Protein 8F8N (pdb70)

Sequence (143 aa):
QERDPIWVSWSNAHSLRVGDIDAAYAEVLCAGDQHLVIKLDKTGPSLDQSNEIANEALNFISQFLLDHSLYDICLSWSQQLLELVLQDGADTFGVPELKTEILYNLQDACSTDPPEDWEGPAPEQLVVQLASVWEIDLQQFDK

Foldseek 3Di:
DDPDVLVVLCVVLVCVVVPQPLVVLVSNLVVVDPVVLVVNCVPFQDCVRALVSNLSNLVSLLVCLQPVVCVLRSVRNLVVVLVCCVVPHLCNSVHDVSLVSSLVSLVVSLVVAPDPPDDDDRSVVSSVSNCVRNVHDPVPDDD

InterPro domains:
  IPR011989 Armadillo-like helical [G3DSA:1.25.10.10] (28-156)
  IPR011989 Armadillo-like helical [G3DSA:1.25.10.10] (163-307)
  IPR016024 Armadillo-type fold [SSF48371] (46-836)
  IPR033337 MT-associated protein TORTIFOLIA1/SINE1-2 [PTHR31355] (29-844)
  IPR057599 TORTIFOLIA1/TORL1-2, C-terminal [PF24713] (722-855)
  IPR057600 TORTIFOLIA1/SINE1-2, N-terminal [PF24714] (40-322)

Solvent-accessible surface area: 7998 Å² total

Structure (mmCIF, N/CA/C/O backbone):
data_8F8N
#
_entry.id   8F8N
#
_cell.length_a   35.480
_cell.length_b   47.732
_cell.length_c   111.113
_cell.angle_alpha   90.00
_cell.angle_beta   90.00
_cell.angle_gamma   90.00
#
_symmetry.space_group_name_H-M   'P 21 21 21'
#
loop_
_entity.id
_entity.type
_entity.pdbx_description
1 polymer 'Microtubule-associated protein TORTIFOLIA1'
2 water water
#
loop_
_atom_site.group_PDB
_atom_site.id
_atom_site.type_symbol
_atom_site.label_atom_id
_atom_site.label_alt_id
_atom_site.label_comp_id
_atom_site.label_asym_id
_atom_site.label_entity_id
_atom_site.label_seq_id
_atom_site.pdbx_PDB_ins_code
_atom_site.Cartn_x
_atom_site.Cartn_y
_atom_site.Cartn_z
_atom_site.occupancy
_atom_site.B_iso_or_equiv
_atom_site.auth_seq_id
_atom_site.auth_comp_id
_atom_site.auth_asym_id
_atom_site.auth_atom_id
_atom_site.pdbx_PDB_model_num
ATOM 1 N N . GLN A 1 73 ? 55.277 31.542 20.388 1.00 57.05 717 GLN A N 1
ATOM 2 C CA . GLN A 1 73 ? 53.844 31.798 20.304 1.00 52.32 717 GLN A CA 1
ATOM 3 C C . GLN A 1 73 ? 53.045 30.505 20.099 1.00 41.01 717 GLN A C 1
ATOM 4 O O . GLN A 1 73 ? 53.101 29.885 19.045 1.00 44.59 717 GLN A O 1
ATOM 10 N N . GLU A 1 74 ? 52.305 30.079 21.116 1.00 35.49 718 GLU A N 1
ATOM 11 C CA . GLU A 1 74 ? 51.394 28.963 20.921 1.00 34.57 718 GLU A CA 1
ATOM 12 C C . GLU A 1 74 ? 50.136 29.172 21.742 1.00 28.42 718 GLU A C 1
ATOM 13 O O . GLU A 1 74 ? 50.119 29.976 22.675 1.00 28.98 71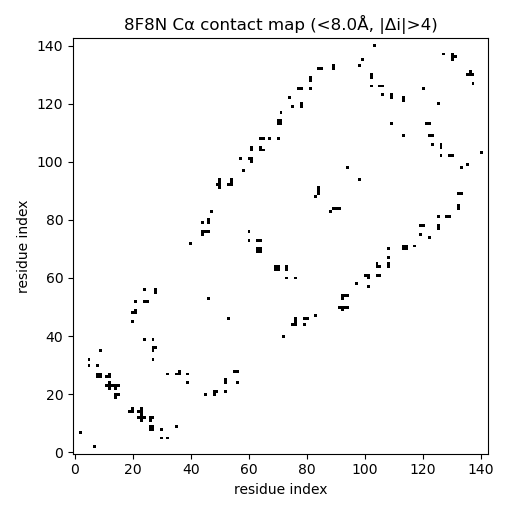8 GLU A O 1
ATOM 19 N N . ARG A 1 75 ? 49.075 28.474 21.378 1.00 27.13 719 ARG A N 1
ATOM 20 C CA . ARG A 1 75 ? 47.832 28.598 22.123 1.00 26.22 719 ARG A CA 1
ATOM 21 C C . ARG A 1 75 ? 48.039 28.015 23.503 1.00 25.62 719 ARG A C 1
ATOM 22 O O . ARG A 1 75 ? 48.747 27.020 23.639 1.00 25.99 719 ARG A O 1
ATOM 30 N N . ASP A 1 76 ? 47.420 28.619 24.515 1.00 25.56 720 ASP A N 1
ATOM 31 C CA . ASP A 1 76 ? 47.353 27.994 25.839 1.00 24.86 720 ASP A CA 1
ATOM 32 C C . ASP A 1 76 ? 46.809 26.579 25.636 1.00 26.77 720 ASP A C 1
ATOM 33 O O . ASP A 1 76 ? 45.748 26.392 25.046 1.00 25.86 720 ASP A O 1
ATOM 38 N N . PRO A 1 77 ? 47.548 25.559 26.104 1.00 26.79 721 PRO A N 1
ATOM 39 C CA . PRO A 1 77 ? 47.134 24.174 25.847 1.00 26.23 721 PRO A CA 1
ATOM 40 C C . PRO A 1 77 ? 45.730 23.856 26.363 1.00 25.27 721 PRO A C 1
ATOM 41 O O . PRO A 1 77 ? 45.097 22.925 25.854 1.00 26.85 721 PRO A O 1
ATOM 45 N N . ILE A 1 78 ? 45.241 24.614 27.337 1.00 21.23 722 ILE A N 1
ATOM 46 C CA . ILE A 1 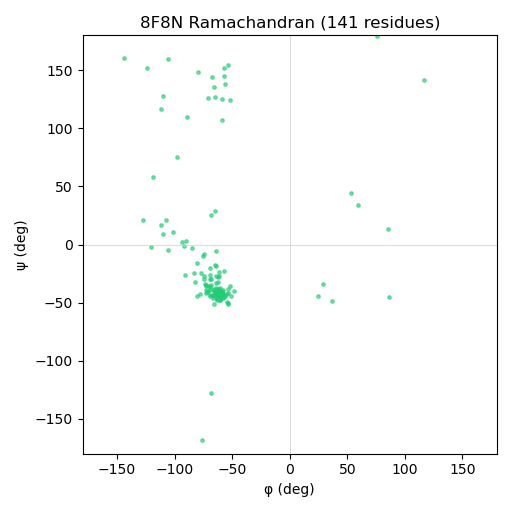78 ? 43.885 24.355 27.828 1.00 22.16 722 ILE A CA 1
ATOM 47 C C . ILE A 1 78 ? 42.843 24.563 26.736 1.00 19.58 722 ILE A C 1
ATOM 48 O O . ILE A 1 78 ? 41.808 23.910 26.754 1.00 19.30 722 ILE A O 1
ATOM 53 N N . TRP A 1 79 ? 43.116 25.436 25.761 1.00 22.42 723 TRP A N 1
ATOM 54 C CA . TRP A 1 79 ? 42.125 25.685 24.719 1.00 20.59 723 TRP A CA 1
ATOM 55 C C . TRP A 1 79 ? 42.196 24.652 23.627 1.00 23.84 723 TRP A C 1
ATOM 56 O O . TRP A 1 79 ? 41.213 24.398 22.938 1.00 22.29 723 TRP A O 1
ATOM 67 N N . VAL A 1 80 ? 43.356 24.027 23.475 1.00 22.55 724 VAL A N 1
ATOM 68 C CA . VAL A 1 80 ? 43.438 22.901 22.568 1.00 26.07 724 VAL A CA 1
ATOM 69 C C . VAL A 1 80 ? 42.683 21.716 23.185 1.00 25.86 724 VAL A C 1
ATOM 70 O O . VAL A 1 80 ? 41.963 21.011 22.486 1.00 24.76 724 VAL A O 1
ATOM 74 N N . SER A 1 81 ? 42.828 21.528 24.494 1.00 25.34 725 SER A N 1
ATOM 75 C CA . SER A 1 81 ? 42.045 20.507 25.206 1.00 21.59 725 SER A CA 1
ATOM 76 C C . SER A 1 81 ? 40.551 20.776 25.089 1.00 22.39 725 SER A C 1
ATOM 77 O O . SER A 1 81 ? 39.768 19.874 24.836 1.00 21.71 725 SER A O 1
ATOM 80 N N . TRP A 1 82 ? 40.160 22.028 25.286 1.00 17.76 726 TRP A N 1
ATOM 81 C CA . TRP A 1 82 ? 38.756 22.391 25.190 1.00 18.78 726 TRP A CA 1
ATOM 82 C C . TRP A 1 82 ? 38.211 22.075 23.789 1.00 18.70 726 TRP A C 1
ATOM 83 O O . TRP A 1 82 ? 37.106 21.534 23.640 1.00 20.37 726 TRP A O 1
ATOM 94 N N . SER A 1 83 ? 38.994 22.383 22.749 1.00 18.95 727 SER A N 1
ATOM 95 C CA . SER A 1 83 ? 38.576 22.069 21.393 1.00 20.88 727 SER A CA 1
ATOM 96 C C . SER A 1 83 ? 38.350 20.566 21.163 1.00 20.34 727 SER A C 1
ATOM 97 O O . SER A 1 83 ? 37.377 20.169 20.517 1.00 22.51 727 SER A O 1
ATOM 100 N N . ASN A 1 84 ? 39.259 19.752 21.691 1.00 21.36 728 ASN A N 1
ATOM 101 C CA . ASN A 1 84 ? 39.122 18.307 21.597 1.00 22.25 728 ASN A CA 1
ATOM 102 C C . ASN A 1 84 ? 37.856 17.863 22.309 1.00 21.71 728 ASN A C 1
ATOM 103 O O . ASN A 1 84 ? 37.116 17.010 21.819 1.00 22.00 728 ASN A O 1
ATOM 108 N N . ALA A 1 85 ? 37.614 18.448 23.472 1.00 19.13 729 ALA A N 1
ATOM 109 C CA . ALA A 1 85 ? 36.404 18.125 24.220 1.00 18.63 729 ALA A CA 1
ATOM 110 C C . ALA A 1 85 ? 35.131 18.539 23.503 1.00 21.03 729 ALA A C 1
ATOM 111 O O . ALA A 1 85 ? 34.140 17.810 23.530 1.00 21.32 729 ALA A O 1
ATOM 121 N N . HIS A 1 87 ? 34.730 18.746 20.253 1.00 25.64 731 HIS A N 1
ATOM 122 C CA . HIS A 1 87 ? 34.525 17.755 19.206 1.00 26.34 731 HIS A CA 1
ATOM 123 C C . HIS A 1 87 ? 33.906 16.472 19.757 1.00 27.39 731 HIS A C 1
ATOM 124 O O . HIS A 1 87 ? 33.003 15.904 19.151 1.00 28.61 731 HIS A O 1
ATOM 131 N N . SER A 1 88 ? 34.409 16.003 20.896 1.00 24.77 732 SER A N 1
ATOM 132 C CA . SER A 1 88 ? 33.816 14.831 21.542 1.00 24.75 732 SER A CA 1
ATOM 133 C C . SER A 1 88 ? 32.340 15.036 21.847 1.00 26.82 732 SER A C 1
ATOM 134 O O . SER A 1 88 ? 31.539 14.130 21.636 1.00 26.57 732 SER A O 1
ATOM 137 N N . LEU A 1 89 ? 31.981 16.217 22.347 1.00 24.02 733 LEU A N 1
ATOM 138 C CA . LEU A 1 89 ? 30.580 16.513 22.635 1.00 26.55 733 LEU A CA 1
ATOM 139 C C . LEU A 1 89 ? 29.745 16.509 21.361 1.00 34.49 733 LEU A C 1
ATOM 140 O O . LEU A 1 89 ? 28.594 16.062 21.366 1.00 33.11 733 LEU A O 1
ATOM 145 N N . ARG A 1 90 ? 30.330 17.010 20.279 1.00 32.73 734 ARG A N 1
ATOM 146 C CA . ARG A 1 90 ? 29.641 17.095 18.998 1.00 35.28 734 ARG A CA 1
ATOM 147 C C . ARG A 1 90 ? 29.254 15.717 18.475 1.00 39.15 734 ARG A C 1
ATOM 148 O O . ARG A 1 90 ? 28.234 15.565 17.800 1.00 42.92 734 ARG A O 1
ATOM 156 N N . VAL A 1 91 ? 30.069 14.713 18.782 1.00 37.11 735 VAL A N 1
ATOM 157 C CA . VAL A 1 91 ? 29.802 13.353 18.313 1.00 40.45 735 VAL A CA 1
ATOM 158 C C . VAL A 1 91 ? 29.181 12.463 19.388 1.00 41.74 735 VAL A C 1
ATOM 159 O O . VAL A 1 91 ? 29.072 11.248 19.213 1.00 45.11 735 VAL A O 1
ATOM 163 N N . GLY A 1 92 ? 28.775 13.076 20.495 1.00 35.34 736 GLY A N 1
ATOM 164 C CA . GLY A 1 92 ? 28.025 12.391 21.534 1.00 34.71 736 GLY A CA 1
ATOM 165 C C . GLY A 1 92 ? 28.855 11.639 22.558 1.00 35.73 736 GLY A C 1
ATOM 166 O O . GLY A 1 92 ? 28.320 10.848 23.329 1.00 38.39 736 GLY A O 1
ATOM 167 N N . ASP A 1 93 ? 30.160 11.885 22.580 1.00 28.43 737 ASP A N 1
ATOM 168 C CA . ASP A 1 93 ? 31.042 11.148 23.474 1.00 28.14 737 ASP A CA 1
ATOM 169 C C . ASP A 1 93 ? 31.314 11.975 24.726 1.00 24.50 737 ASP A C 1
ATOM 170 O O . ASP A 1 93 ? 32.393 12.542 24.890 1.00 22.04 737 ASP A O 1
ATOM 175 N N . ILE A 1 94 ? 30.319 12.034 25.601 1.00 22.53 738 ILE A N 1
ATOM 176 C CA . ILE A 1 94 ?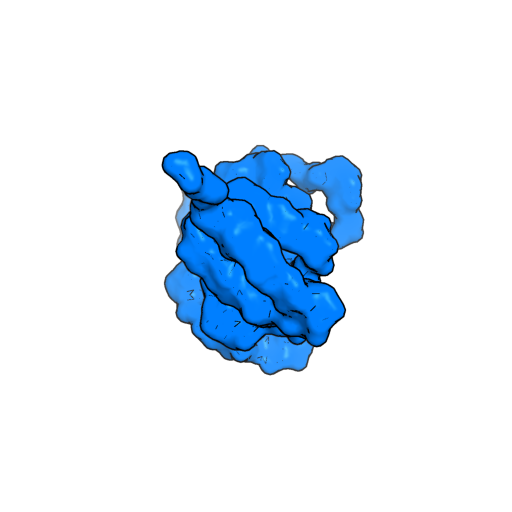 30.436 12.782 26.852 1.00 20.63 738 ILE A CA 1
ATOM 177 C C . ILE A 1 94 ? 31.568 12.276 27.743 1.00 18.67 738 ILE A C 1
ATOM 178 O O . ILE A 1 94 ? 32.288 13.070 28.348 1.00 19.05 738 ILE A O 1
ATOM 183 N N . ASP A 1 95 ? 31.745 10.958 27.807 1.00 17.59 739 ASP A N 1
ATOM 184 C CA . ASP A 1 95 ? 32.821 10.375 28.607 1.00 18.71 739 ASP A CA 1
ATOM 185 C C . ASP A 1 95 ? 34.210 10.883 28.170 1.00 18.67 739 ASP A C 1
ATOM 186 O O . ASP A 1 95 ? 35.051 11.225 28.995 1.00 17.64 739 ASP A O 1
ATOM 191 N N . ALA A 1 96 ? 34.437 10.929 26.856 1.00 19.09 740 ALA A N 1
ATOM 192 C CA . ALA A 1 96 ? 35.724 11.398 26.338 1.00 22.08 740 ALA A CA 1
ATOM 193 C C . ALA A 1 96 ? 35.910 12.897 26.547 1.00 19.85 740 ALA A C 1
ATOM 194 O O . ALA A 1 96 ? 37.027 13.376 26.765 1.00 20.09 740 ALA A O 1
ATOM 196 N N . ALA A 1 97 ? 34.822 13.642 26.436 1.00 18.19 741 ALA A N 1
ATOM 197 C CA . ALA A 1 97 ? 34.877 15.083 26.687 1.00 20.93 741 ALA A CA 1
ATOM 198 C C . ALA A 1 97 ? 35.324 15.336 28.113 1.00 19.84 741 ALA A C 1
ATOM 199 O O . ALA A 1 97 ? 36.207 16.152 28.370 1.00 18.82 741 ALA A O 1
ATOM 201 N N . TYR A 1 98 ? 34.710 14.630 29.059 1.00 16.82 742 TYR A N 1
ATOM 202 C CA . TYR A 1 98 ? 35.136 14.750 30.440 1.00 17.36 742 TYR A CA 1
ATOM 203 C C . TYR A 1 98 ? 36.559 14.255 30.674 1.00 19.45 742 TYR A C 1
ATOM 204 O O . TYR A 1 98 ? 37.326 14.880 31.400 1.00 17.77 742 TYR A O 1
ATOM 213 N N . ALA A 1 99 ? 36.932 13.147 30.050 1.00 19.62 743 ALA A N 1
ATOM 214 C CA . ALA A 1 99 ? 38.274 12.616 30.277 1.00 19.99 743 ALA A CA 1
ATOM 215 C C . ALA A 1 99 ? 39.329 13.662 29.889 1.00 23.15 743 ALA A C 1
ATOM 216 O O . ALA A 1 99 ? 40.321 13.858 30.593 1.00 26.70 743 ALA A O 1
ATOM 218 N N . GLU A 1 100 ? 39.074 14.352 28.786 1.00 20.87 744 GLU A N 1
ATOM 219 C CA . GLU A 1 100 ? 39.980 15.380 28.287 1.00 22.57 744 GLU A CA 1
ATOM 220 C C . GLU A 1 100 ? 40.064 16.584 29.240 1.00 26.97 744 GLU A C 1
ATOM 221 O O . GLU A 1 100 ? 41.152 17.003 29.645 1.00 29.74 744 GLU A O 1
ATOM 227 N N . VAL A 1 101 ? 38.914 17.126 29.617 1.00 21.70 745 VAL A N 1
ATOM 228 C CA . VAL A 1 101 ? 38.895 18.333 30.432 1.00 18.89 745 VAL A CA 1
ATOM 229 C C . VAL A 1 101 ? 39.320 18.068 31.873 1.00 21.55 745 VAL A C 1
ATOM 230 O O . VAL A 1 101 ? 39.984 18.902 32.498 1.00 22.76 745 VAL A O 1
ATOM 234 N N . LEU A 1 102 ? 38.950 16.912 32.412 1.00 20.86 746 LEU A N 1
ATOM 235 C CA . LEU A 1 102 ? 39.278 16.644 33.817 1.00 22.30 746 LEU A CA 1
ATOM 236 C C . LEU A 1 102 ? 40.781 16.454 33.965 1.00 30.88 746 LEU A C 1
ATOM 237 O O . LEU A 1 102 ? 41.348 16.695 35.030 1.00 34.41 746 LEU A O 1
ATOM 242 N N . CYS A 1 103 ? 41.413 16.022 32.882 1.00 28.22 747 CYS A N 1
ATOM 243 C CA . CYS A 1 103 ? 42.845 15.760 32.858 1.00 37.21 747 CYS A CA 1
ATOM 244 C C . CYS A 1 103 ? 43.644 17.049 32.636 1.00 39.04 747 CYS A C 1
ATOM 245 O O . CYS A 1 103 ? 44.751 17.194 33.149 1.00 37.62 747 CYS A O 1
ATOM 248 N N . ALA A 1 104 ? 43.069 17.988 31.891 1.00 39.51 748 ALA A N 1
ATOM 249 C CA . 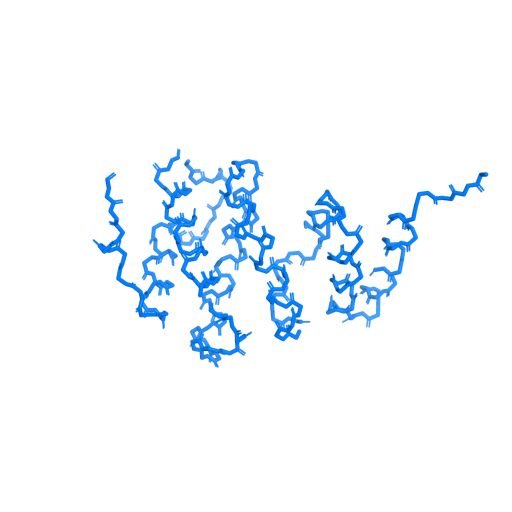ALA A 1 104 ? 43.755 19.244 31.568 1.00 40.38 748 ALA A CA 1
ATOM 250 C C . ALA A 1 104 ? 44.043 20.102 32.803 1.00 49.70 748 ALA A C 1
ATOM 251 O O . ALA A 1 104 ? 44.689 21.147 32.703 1.00 53.61 748 ALA A O 1
ATOM 253 N N . GLY A 1 105 ? 43.552 19.662 33.960 1.00 52.19 749 GLY A N 1
ATOM 254 C CA . GLY A 1 105 ? 43.839 20.314 35.224 1.00 56.80 749 GLY A CA 1
ATOM 255 C C . GLY A 1 105 ? 42.924 21.471 35.591 1.00 54.54 749 GLY A C 1
ATOM 256 O O . GLY A 1 105 ? 42.414 21.540 36.709 1.00 58.93 749 GLY A O 1
ATOM 257 N N . ASP A 1 106 ? 42.657 22.345 34.641 1.00 43.11 750 ASP A N 1
ATOM 258 C CA . ASP A 1 106 ? 41.956 23.592 34.854 1.00 37.97 750 ASP A CA 1
ATOM 259 C C . ASP A 1 106 ? 40.532 23.575 35.440 1.00 34.10 750 ASP A C 1
ATOM 260 O O . ASP A 1 106 ? 39.614 23.286 34.765 1.00 31.80 750 ASP A O 1
ATOM 265 N N . GLN A 1 107 ? 40.407 23.985 36.692 1.00 31.67 751 GLN A N 1
ATOM 266 C CA . GLN A 1 107 ? 39.155 23.958 37.394 1.00 31.16 751 GLN A CA 1
ATOM 267 C C . GLN A 1 107 ? 38.105 24.760 36.693 1.00 26.10 751 GLN A C 1
ATOM 268 O O . GLN A 1 107 ? 36.961 24.402 36.644 1.00 26.29 751 GLN A O 1
ATOM 274 N N . HIS A 1 108 ? 38.482 25.891 36.154 1.00 26.56 752 HIS A N 1
ATOM 275 C CA . HIS A 1 108 ? 37.445 26.703 35.541 1.00 27.21 752 HIS A CA 1
ATOM 276 C C . HIS A 1 108 ? 36.869 26.054 34.271 1.00 25.54 752 HIS A C 1
ATOM 277 O O . HIS A 1 108 ? 35.689 26.221 33.963 1.00 25.65 752 HIS A O 1
ATOM 284 N N . LEU A 1 109 ? 37.682 25.270 33.573 1.00 23.11 753 LEU A N 1
ATOM 285 C CA . LEU A 1 109 ? 37.166 24.533 32.413 1.00 23.94 753 LEU A CA 1
ATOM 286 C C . LEU A 1 109 ? 36.301 23.338 32.827 1.00 19.85 753 LEU A C 1
ATOM 287 O O . LEU A 1 109 ? 35.370 22.972 32.121 1.00 22.19 753 LEU A O 1
ATOM 292 N N . VAL A 1 110 ? 36.585 22.746 33.985 1.00 19.70 754 VAL A N 1
ATOM 293 C CA . VAL A 1 110 ? 35.727 21.675 34.471 1.00 17.59 754 VAL A CA 1
ATOM 294 C C . VAL A 1 110 ? 34.330 22.253 34.722 1.00 20.15 754 VAL A C 1
ATOM 295 O O . VAL A 1 110 ? 33.321 21.699 34.287 1.00 17.73 754 VAL A O 1
ATOM 299 N N . ILE A 1 111 ? 34.282 23.388 35.389 1.00 20.31 755 ILE A N 1
ATOM 300 C CA . ILE A 1 111 ? 33.012 24.059 35.664 1.00 21.69 755 ILE A CA 1
ATOM 301 C C . ILE A 1 111 ? 32.286 24.485 34.376 1.00 23.25 755 ILE A C 1
ATOM 302 O O . ILE A 1 111 ? 31.083 24.361 34.211 1.00 20.82 755 ILE A O 1
ATOM 307 N N . LYS A 1 112 ? 33.068 24.996 33.456 1.00 21.97 756 LYS A N 1
ATOM 308 C CA . LYS A 1 112 ? 32.516 25.378 32.167 1.00 21.90 756 LYS A CA 1
ATOM 309 C C . LYS A 1 112 ? 31.865 24.175 31.475 1.00 21.47 756 LYS A C 1
ATOM 310 O O . LYS A 1 112 ? 30.786 24.289 30.906 1.00 23.99 756 LYS A O 1
A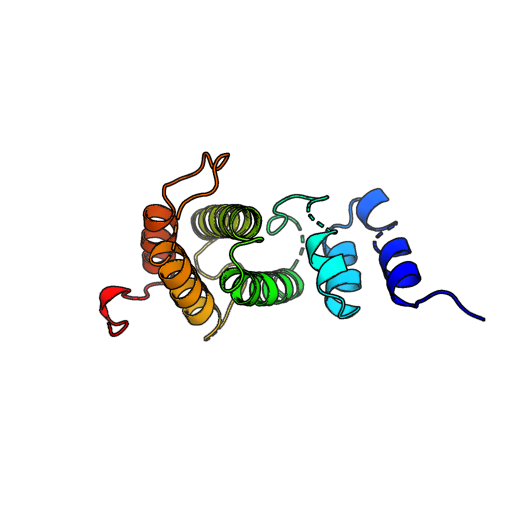TOM 316 N N . LEU A 1 113 ? 32.515 23.016 31.533 1.00 18.79 757 LEU A N 1
ATOM 317 C CA . LEU A 1 113 ? 31.971 21.832 30.877 1.00 17.72 757 LEU A CA 1
ATOM 318 C C . LEU A 1 113 ? 30.699 21.367 31.579 1.00 17.92 757 LEU A C 1
ATOM 319 O O . LEU A 1 113 ? 29.701 21.062 30.929 1.00 20.91 757 LEU A O 1
ATOM 332 N N . ASP A 1 115 ? 28.679 23.124 33.332 1.00 23.70 759 ASP A N 1
ATOM 333 C CA . ASP A 1 115 ? 27.623 24.099 33.059 1.00 24.39 759 ASP A CA 1
ATOM 334 C C . ASP A 1 115 ? 26.941 23.849 31.711 1.00 29.39 759 ASP A C 1
ATOM 335 O O . ASP A 1 115 ? 25.743 24.084 31.553 1.00 31.77 759 ASP A O 1
ATOM 340 N N . LYS A 1 116 ? 27.721 23.371 30.747 1.00 24.70 760 LYS A N 1
ATOM 341 C CA . LYS A 1 116 ? 27.251 23.096 29.393 1.00 25.67 760 LYS A CA 1
ATOM 342 C C . LYS A 1 116 ? 26.448 21.798 29.238 1.00 25.60 760 LYS A C 1
ATOM 343 O O . LYS A 1 116 ? 25.488 21.757 28.469 1.00 30.42 760 LYS A O 1
ATOM 349 N N . THR A 1 117 ? 26.946 20.761 29.899 1.00 21.42 761 THR A N 1
ATOM 350 C CA . THR A 1 117 ? 26.312 19.466 29.695 1.00 20.53 761 THR A CA 1
ATOM 351 C C . THR A 1 117 ? 25.189 19.181 30.689 1.00 25.63 761 THR A C 1
ATOM 352 O O . THR A 1 117 ? 24.279 18.394 30.396 1.00 24.00 761 THR A O 1
ATOM 356 N N . GLY A 1 118 ? 25.267 19.798 31.862 1.00 24.09 762 GLY A N 1
ATOM 357 C CA . GLY A 1 118 ? 24.420 19.418 32.984 1.00 21.54 762 GLY A CA 1
ATOM 358 C C . GLY A 1 118 ? 24.963 18.126 33.581 1.00 22.03 762 GLY A C 1
ATOM 359 O O . GLY A 1 118 ? 25.966 17.583 33.091 1.00 21.08 762 GLY A O 1
ATOM 360 N N . PRO A 1 119 ? 24.319 17.615 34.641 1.00 21.32 763 PRO A N 1
ATOM 361 C CA . PRO A 1 119 ? 24.805 16.378 35.276 1.00 18.41 763 PRO A CA 1
ATOM 362 C C . PRO A 1 119 ? 24.845 15.216 34.291 1.00 18.81 763 PRO A C 1
ATOM 363 O O . PRO A 1 119 ? 23.846 14.911 33.639 1.00 18.71 763 PRO A O 1
ATOM 367 N N . SER A 1 120 ? 26.013 14.588 34.174 1.00 18.53 764 SER A N 1
ATOM 368 C CA . SER A 1 120 ? 26.264 13.621 33.118 1.00 19.53 764 SER A CA 1
ATOM 369 C C . SER A 1 120 ? 26.789 12.272 33.595 1.00 17.29 764 SER A C 1
ATOM 370 O O . SER A 1 120 ? 27.377 11.530 32.815 1.00 16.12 764 SER A O 1
ATOM 373 N N . LEU A 1 121 ? 26.559 11.940 34.866 1.00 14.99 765 LEU A N 1
ATOM 374 C CA . LEU A 1 121 ? 27.055 10.684 35.410 1.00 12.55 765 LEU A CA 1
ATOM 375 C C . LEU A 1 121 ? 26.460 9.484 34.691 1.00 16.18 765 LEU A C 1
ATOM 376 O O . LEU A 1 121 ? 27.044 8.398 34.699 1.00 18.61 765 LEU A O 1
ATOM 381 N N . ASP A 1 122 ? 25.293 9.669 34.083 1.00 15.12 766 ASP A N 1
ATOM 382 C CA . ASP A 1 122 ? 24.661 8.571 33.349 1.00 19.53 766 ASP A CA 1
ATOM 383 C C . ASP A 1 122 ? 25.341 8.274 32.001 1.00 19.54 766 ASP A C 1
ATOM 384 O O . ASP A 1 122 ? 25.012 7.285 31.351 1.00 22.87 766 ASP A O 1
ATOM 389 N N . GLN A 1 123 ? 26.281 9.118 31.594 1.00 18.13 767 GLN A N 1
ATOM 390 C CA . GLN A 1 123 ? 26.973 8.936 30.306 1.00 17.79 767 GLN A CA 1
ATOM 391 C C . GLN A 1 123 ? 28.472 8.726 30.473 1.00 19.07 767 GLN A C 1
ATOM 392 O O . GLN A 1 123 ? 29.243 8.933 29.518 1.00 20.42 767 GLN A O 1
ATOM 406 N N . SER A 1 125 ? 31.924 6.408 32.187 1.00 15.52 769 SER A N 1
ATOM 407 C CA . SER A 1 125 ? 32.547 5.219 32.754 1.00 15.34 769 SER A CA 1
ATOM 408 C C . SER A 1 125 ? 32.754 5.417 34.244 1.00 14.64 769 SER A C 1
ATOM 409 O O . SER A 1 125 ? 32.792 6.551 34.725 1.00 16.47 769 SER A O 1
ATOM 412 N N . ASN A 1 126 ? 32.916 4.324 34.982 1.00 14.91 770 ASN A N 1
ATOM 413 C CA . ASN A 1 126 ? 33.254 4.448 36.404 1.00 17.77 770 ASN A CA 1
ATOM 414 C C . ASN A 1 126 ? 34.488 5.325 36.635 1.00 16.54 770 ASN A C 1
ATOM 415 O O . ASN A 1 126 ? 34.544 6.134 37.576 1.00 17.89 770 ASN A O 1
ATOM 420 N N . GLU A 1 127 ? 35.498 5.149 35.787 1.00 15.59 771 GLU A N 1
ATOM 421 C CA . GLU A 1 127 ? 36.744 5.890 35.961 1.00 19.63 771 GLU A CA 1
ATOM 422 C C . GLU A 1 127 ? 36.501 7.399 35.882 1.00 18.11 771 GLU A C 1
ATOM 423 O O . GLU A 1 127 ? 36.979 8.173 36.726 1.00 17.32 771 GLU A O 1
ATOM 429 N N . ILE A 1 128 ? 35.765 7.812 34.854 1.00 14.07 772 ILE A N 1
ATOM 430 C CA . ILE A 1 128 ? 35.509 9.233 34.637 1.00 15.65 772 ILE A CA 1
ATOM 431 C C . ILE A 1 128 ? 34.513 9.778 35.668 1.00 16.99 772 ILE A C 1
ATOM 432 O O . ILE A 1 128 ? 34.681 10.889 36.194 1.00 14.04 772 ILE A O 1
ATOM 437 N N . ALA A 1 129 ? 33.503 8.979 35.999 1.00 15.29 773 ALA A N 1
ATOM 438 C CA . ALA A 1 129 ? 32.595 9.369 37.090 1.00 15.89 773 ALA A CA 1
ATOM 439 C C . ALA A 1 129 ? 33.347 9.626 38.399 1.00 15.61 773 ALA A C 1
ATOM 440 O O . ALA A 1 129 ? 33.091 10.614 39.098 1.00 16.24 773 ALA A O 1
ATOM 442 N N . ASN A 1 130 ? 34.278 8.746 38.744 1.00 13.72 774 ASN A N 1
ATOM 443 C CA . ASN A 1 130 ? 35.063 8.968 39.961 1.00 16.42 774 ASN A CA 1
ATOM 444 C C . ASN A 1 130 ? 35.901 10.256 39.890 1.00 19.32 774 ASN A C 1
ATOM 445 O O . ASN A 1 130 ? 36.021 10.994 40.883 1.00 16.45 774 ASN A O 1
ATOM 450 N N . GLU A 1 131 ? 36.502 10.564 38.681 1.00 16.50 775 GLU A N 1
ATOM 451 C CA . GLU A 1 131 ? 37.219 11.830 38.567 1.00 13.97 775 GLU A CA 1
ATOM 452 C C . GLU A 1 131 ? 36.270 13.008 38.729 1.00 15.08 775 GLU A C 1
ATOM 453 O O . GLU A 1 131 ? 36.615 14.008 39.364 1.00 16.68 775 GLU A O 1
ATOM 459 N N . ALA A 1 132 ? 35.099 12.895 38.128 1.00 15.24 776 ALA A N 1
ATOM 460 C CA . ALA A 1 132 ? 34.146 14.005 38.254 1.00 15.22 776 ALA A CA 1
ATOM 461 C C . ALA A 1 132 ? 33.678 14.191 39.693 1.00 15.53 776 ALA A C 1
ATOM 462 O O . ALA A 1 132 ? 33.567 15.318 40.176 1.00 14.54 776 ALA A O 1
ATOM 464 N N . LEU A 1 133 ? 33.412 13.089 40.389 1.00 14.96 777 LEU A N 1
ATOM 465 C CA . LEU A 1 133 ? 32.925 13.184 41.766 1.00 13.28 777 LEU A CA 1
ATOM 466 C C . LEU A 1 133 ? 33.998 13.706 42.710 1.00 16.87 777 LEU A C 1
ATOM 467 O O . LEU A 1 133 ? 33.691 14.346 43.719 1.00 16.79 777 LEU A O 1
ATOM 472 N N . ASN A 1 134 ? 35.255 13.436 42.391 1.00 14.72 778 ASN A N 1
ATOM 473 C CA . ASN A 1 134 ? 36.346 14.050 43.146 1.00 20.72 778 ASN A CA 1
ATOM 474 C C . ASN A 1 134 ? 36.298 15.575 43.058 1.00 21.54 778 ASN A C 1
ATOM 475 O O . ASN A 1 134 ? 36.488 16.267 44.055 1.00 18.75 778 ASN A O 1
ATOM 480 N N . PHE A 1 135 ? 36.010 16.103 41.876 1.00 17.54 779 PHE A N 1
ATOM 481 C CA . PHE A 1 135 ? 35.828 17.548 41.730 1.00 17.88 779 PHE A CA 1
ATOM 482 C C . PHE A 1 135 ? 34.589 18.034 42.475 1.00 17.89 779 PHE A C 1
ATOM 483 O O . PHE A 1 135 ? 34.627 19.068 43.132 1.00 20.16 779 PHE A O 1
ATOM 491 N N . ILE A 1 136 ? 33.487 17.307 42.360 1.00 16.55 780 ILE A N 1
ATOM 492 C CA . ILE A 1 136 ? 32.262 17.717 43.057 1.00 16.32 780 ILE A CA 1
ATOM 493 C C . ILE A 1 136 ? 32.498 17.793 44.569 1.00 16.65 780 ILE A C 1
ATOM 494 O O . ILE A 1 136 ? 32.046 18.725 45.238 1.00 16.11 780 ILE A O 1
ATOM 499 N N . SER A 1 137 ? 33.240 16.826 45.093 1.00 14.06 781 SER A N 1
ATOM 500 C CA . SER A 1 137 ? 33.539 16.805 46.526 1.00 15.48 781 SER A CA 1
ATOM 501 C C . SER A 1 137 ? 34.301 18.058 46.949 1.00 18.74 781 SER A C 1
ATOM 502 O O . SER A 1 137 ? 34.008 18.657 47.993 1.00 19.23 781 SER A O 1
ATOM 505 N N . GLN A 1 138 ? 35.255 18.473 46.123 1.00 17.89 782 GLN A N 1
ATOM 506 C CA . GLN A 1 138 ? 36.018 19.688 46.384 1.00 21.49 782 GLN A CA 1
ATOM 507 C C . GLN A 1 138 ? 35.165 20.937 46.174 1.00 21.01 782 GLN A C 1
ATOM 508 O O . GLN A 1 138 ? 35.248 21.892 46.947 1.00 22.09 782 GLN A O 1
ATOM 514 N N . PHE A 1 139 ? 34.347 20.924 45.126 1.00 18.98 783 PHE A N 1
ATOM 515 C CA . PHE A 1 139 ? 33.479 22.060 44.808 1.00 20.40 783 PHE A CA 1
ATOM 516 C C . PHE A 1 139 ? 32.478 22.359 45.930 1.00 23.27 783 PHE A C 1
ATOM 517 O O . PHE A 1 139 ? 32.048 23.502 46.087 1.00 23.21 783 PHE A O 1
ATOM 525 N N . LEU A 1 140 ? 32.115 21.336 46.707 1.00 17.78 784 LEU A N 1
ATOM 526 C CA . LEU A 1 140 ? 31.110 21.507 47.755 1.00 20.53 784 LEU A CA 1
ATOM 527 C C . LEU A 1 140 ? 31.604 22.482 48.809 1.00 27.65 784 LEU A C 1
ATOM 528 O O . LEU A 1 140 ? 30.821 23.024 49.574 1.00 27.38 784 LEU A O 1
ATOM 533 N N . LEU A 1 141 ? 32.913 22.717 48.845 1.00 31.79 785 LEU A N 1
ATOM 534 C CA . LEU A 1 141 ? 33.505 23.626 49.831 1.00 30.76 785 LEU A CA 1
ATOM 535 C C . LEU A 1 141 ? 33.462 25.085 49.371 1.00 31.47 785 LEU A C 1
ATOM 536 O O . LEU A 1 141 ? 33.864 25.994 50.098 1.00 32.71 785 LEU A O 1
ATOM 541 N N . ASP A 1 142 ? 32.969 25.287 48.156 1.00 30.09 786 ASP A N 1
ATOM 542 C CA . ASP A 1 142 ? 32.846 26.607 47.531 1.00 32.38 786 ASP A CA 1
ATOM 543 C C . ASP A 1 142 ? 31.381 27.000 47.378 1.00 34.20 786 ASP A C 1
ATOM 544 O O . ASP A 1 142 ? 30.723 26.529 46.466 1.00 29.29 786 ASP A O 1
ATOM 549 N N . HIS A 1 143 ? 30.756 28.133 48.035 1.00 34.73 787 HIS A N 1
ATOM 550 C CA . HIS A 1 143 ? 29.314 28.418 47.917 1.00 40.49 787 HIS A CA 1
ATOM 551 C C . HIS A 1 143 ? 28.800 28.891 46.551 1.00 38.36 787 HIS A C 1
ATOM 552 O O . HIS A 1 143 ? 27.675 28.642 46.191 1.00 37.72 787 HIS A O 1
ATOM 559 N N . SER A 1 144 ? 29.709 29.394 45.726 1.00 36.91 788 SER A N 1
ATOM 560 C CA . SER A 1 144 ? 29.388 29.688 44.331 1.00 37.50 788 SER A CA 1
ATOM 561 C C . SER A 1 144 ? 29.047 28.462 43.452 1.00 31.15 788 SER A C 1
ATOM 562 O O . SER A 1 144 ? 28.469 28.628 42.378 1.00 34.93 788 SER A O 1
ATOM 565 N N . LEU A 1 145 ? 29.398 27.247 43.883 1.00 25.00 789 LEU A N 1
ATOM 566 C CA . LEU A 1 145 ? 29.167 26.068 43.053 1.00 26.00 789 LEU A CA 1
ATOM 567 C C . LEU A 1 145 ? 28.064 25.145 43.592 1.00 20.03 789 LEU A C 1
ATOM 568 O O . LEU A 1 145 ? 27.921 24.014 43.133 1.00 21.92 789 LEU A O 1
ATOM 573 N N . TYR A 1 146 ? 27.372 25.678 44.614 1.00 22.82 790 TYR A N 1
ATOM 574 C CA . TYR A 1 146 ? 26.407 24.833 45.324 1.00 24.06 790 TYR A CA 1
ATOM 575 C C . TYR A 1 146 ? 25.325 24.290 44.408 1.00 22.16 790 TYR A C 1
ATOM 576 O O . TYR A 1 146 ? 24.988 23.110 44.487 1.00 22.11 790 TYR A O 1
ATOM 585 N N . ASP A 1 147 ? 24.795 25.134 43.530 1.00 25.44 791 ASP A N 1
ATOM 586 C CA . ASP A 1 147 ? 23.783 24.695 42.575 1.00 27.63 791 ASP A CA 1
ATOM 587 C C . ASP A 1 147 ? 24.277 23.486 41.782 1.00 26.14 791 ASP A C 1
ATOM 588 O O . ASP A 1 147 ? 23.586 22.472 41.681 1.00 23.68 791 ASP A O 1
ATOM 593 N N . ILE A 1 148 ? 25.478 23.606 41.225 1.00 19.85 792 ILE A N 1
ATOM 594 C CA . ILE A 1 148 ? 26.094 22.535 40.460 1.00 20.42 792 ILE A CA 1
ATOM 595 C C . ILE A 1 148 ? 26.231 21.279 41.309 1.00 19.93 792 ILE A C 1
ATOM 596 O O . ILE A 1 148 ? 25.896 20.166 40.880 1.00 18.48 792 ILE A O 1
ATOM 601 N N . CYS A 1 149 ? 26.706 21.457 42.528 1.00 20.98 793 CYS A N 1
ATOM 602 C CA . CYS A 1 149 ? 26.980 20.303 43.373 1.00 19.19 793 CYS A CA 1
ATOM 603 C C . CYS A 1 149 ? 25.692 19.581 43.754 1.00 18.98 793 CYS A C 1
ATOM 604 O O . CYS A 1 149 ? 25.660 18.348 43.804 1.00 17.34 793 CYS A O 1
ATOM 607 N N . LEU A 1 150 ? 24.637 20.345 44.036 1.00 18.99 794 LEU A N 1
ATOM 608 C CA . LEU A 1 150 ? 23.351 19.728 44.364 1.00 15.97 794 LEU A CA 1
ATOM 609 C C . LEU A 1 150 ? 22.810 18.960 43.179 1.00 17.66 794 LEU A C 1
ATOM 610 O O . LEU A 1 150 ? 22.287 17.866 43.341 1.00 16.38 794 LEU A O 1
ATOM 615 N N . SER A 1 151 ? 22.938 19.529 41.980 1.00 17.43 795 SER A N 1
ATOM 616 C CA . SER A 1 151 ? 22.404 18.881 40.789 1.00 17.45 795 SER A CA 1
ATOM 617 C C . SER A 1 151 ? 23.099 17.545 40.559 1.00 16.89 795 SER A C 1
ATOM 618 O O . SER A 1 151 ? 22.455 16.541 40.255 1.00 17.17 795 SER A O 1
ATOM 621 N N . TRP A 1 152 ? 24.419 17.544 40.686 1.00 16.97 796 TRP A N 1
ATOM 622 C CA . TRP A 1 152 ? 25.179 16.310 40.491 1.00 14.26 796 TRP A CA 1
ATOM 623 C C . TRP A 1 152 ? 24.917 15.299 41.619 1.00 17.73 796 TRP A C 1
ATOM 624 O O . TRP A 1 152 ? 24.847 14.087 41.372 1.00 15.32 796 TRP A O 1
ATOM 635 N N . SER A 1 153 ? 24.754 15.794 42.846 1.00 16.16 797 SER A N 1
ATOM 636 C CA . SER A 1 153 ? 24.482 14.922 43.977 1.00 13.89 797 SER A CA 1
ATOM 637 C C . SER A 1 153 ? 23.124 14.241 43.805 1.00 13.85 797 SER A C 1
ATOM 638 O O . SER A 1 153 ? 22.953 13.059 44.099 1.00 15.91 797 SER A O 1
ATOM 641 N N . GLN A 1 154 ? 22.152 15.003 43.329 1.00 14.21 798 GLN A N 1
ATOM 642 C CA . GLN A 1 154 ? 20.824 14.447 43.089 1.00 15.64 798 GLN A CA 1
ATOM 643 C C . GLN A 1 154 ? 20.882 13.367 42.013 1.00 19.57 798 GLN A C 1
ATOM 644 O O . GLN A 1 154 ? 20.266 12.303 42.144 1.00 16.10 798 GLN A O 1
ATOM 650 N N . GLN A 1 155 ? 21.633 13.633 40.948 1.00 16.95 799 GLN A N 1
ATOM 651 C CA . GLN A 1 155 ? 21.748 12.622 39.897 1.00 14.83 799 GLN A CA 1
ATOM 652 C C . GLN A 1 155 ? 22.425 11.362 40.434 1.00 12.43 799 GLN A C 1
ATOM 653 O O . GLN A 1 155 ? 21.978 10.243 40.180 1.00 16.59 799 GLN A O 1
ATOM 659 N N . LEU A 1 156 ? 23.513 11.557 41.170 1.00 14.74 800 LEU A N 1
ATOM 660 C CA . LEU A 1 156 ? 24.231 10.452 41.782 1.00 15.01 800 LEU A CA 1
ATOM 661 C C . LEU A 1 156 ? 23.288 9.587 42.621 1.00 18.38 800 LEU A C 1
ATOM 662 O O . LEU A 1 156 ? 23.257 8.360 42.480 1.00 14.32 800 LEU A O 1
ATOM 667 N N . LEU A 1 157 ? 22.536 10.226 43.513 1.00 15.14 801 LEU A N 1
ATOM 668 C CA . LEU A 1 157 ? 21.545 9.498 44.309 1.00 15.17 801 LEU A CA 1
ATOM 669 C C . LEU A 1 157 ? 20.570 8.701 43.446 1.00 16.12 801 LEU A C 1
ATOM 670 O O . LEU A 1 157 ? 20.338 7.506 43.694 1.00 16.56 801 LEU A O 1
ATOM 675 N N . GLU A 1 158 ? 19.993 9.349 42.440 1.00 16.69 802 GLU A N 1
ATOM 676 C CA . GLU A 1 158 ? 19.024 8.671 41.579 1.00 19.59 802 GLU A CA 1
ATOM 677 C C . GLU A 1 158 ? 19.644 7.467 40.889 1.00 21.07 802 GLU A C 1
ATOM 678 O O . GLU A 1 158 ? 19.022 6.410 40.782 1.00 20.38 802 GLU A O 1
ATOM 684 N N . LEU A 1 159 ? 20.888 7.615 40.442 1.00 17.08 803 LEU A N 1
ATOM 685 C CA . LEU A 1 159 ? 21.547 6.512 39.755 1.00 17.58 803 LEU A CA 1
ATOM 686 C C . LEU A 1 159 ? 21.977 5.367 40.667 1.00 19.30 803 LEU A C 1
ATOM 687 O O . LEU A 1 159 ? 21.945 4.209 40.246 1.00 21.41 803 LEU A O 1
ATOM 692 N N . VAL A 1 160 ? 22.383 5.667 41.903 1.00 15.56 804 VAL A N 1
ATOM 693 C CA . VAL A 1 160 ? 22.748 4.573 42.811 1.00 20.08 804 VAL A CA 1
ATOM 694 C C . VAL A 1 160 ? 21.496 3.849 43.306 1.00 23.12 804 VAL A C 1
ATOM 695 O O . VAL A 1 160 ? 21.541 2.658 43.603 1.00 21.85 804 VAL A O 1
ATOM 699 N N . LEU A 1 161 ? 20.370 4.556 43.345 1.00 23.72 805 LEU A N 1
ATOM 700 C CA . LEU A 1 161 ? 19.107 3.902 43.679 1.00 25.93 805 LEU A CA 1
ATOM 701 C C . LEU A 1 161 ? 18.674 2.966 42.560 1.00 27.91 805 LEU A C 1
ATOM 702 O O . LEU A 1 161 ? 18.157 1.877 42.816 1.00 31.44 805 LEU A O 1
ATOM 707 N N . GLN A 1 162 ? 18.890 3.392 41.322 1.00 26.86 806 GLN A N 1
ATOM 708 C CA . GLN A 1 162 ? 18.429 2.633 40.163 1.00 29.59 806 GLN A CA 1
ATOM 709 C C . GLN A 1 162 ? 19.359 1.478 39.799 1.00 32.24 806 GLN A C 1
ATOM 710 O O . GLN A 1 162 ? 18.904 0.365 39.525 1.00 31.98 806 GLN A O 1
ATOM 716 N N . ASP A 1 163 ? 20.663 1.744 39.803 1.00 24.44 807 ASP A N 1
ATOM 717 C CA . ASP A 1 163 ? 21.641 0.784 39.292 1.00 24.97 807 ASP A CA 1
ATOM 718 C C . ASP A 1 163 ? 22.453 0.077 40.379 1.00 25.62 807 ASP A C 1
ATOM 719 O O . ASP A 1 163 ? 23.237 -0.828 40.089 1.00 29.12 807 ASP A O 1
ATOM 724 N N . GLY A 1 164 ? 22.265 0.473 41.635 1.00 26.61 808 GLY A N 1
ATOM 725 C CA . GLY A 1 164 ? 22.968 -0.188 42.715 1.00 26.90 808 GLY A CA 1
ATOM 726 C C . GLY A 1 164 ? 23.916 0.737 43.446 1.00 24.83 808 GLY A C 1
ATOM 727 O O . GLY A 1 164 ? 24.571 1.588 42.828 1.00 22.37 808 GLY A O 1
ATOM 728 N N . ALA A 1 165 ? 23.972 0.565 44.763 1.00 21.35 809 ALA A N 1
ATOM 729 C CA . ALA A 1 165 ? 24.800 1.383 45.636 1.00 20.03 809 ALA A CA 1
ATOM 730 C C . ALA A 1 165 ? 26.225 1.522 45.127 1.00 22.72 809 ALA A C 1
ATOM 731 O O . ALA A 1 165 ? 26.821 2.596 45.206 1.00 22.18 809 ALA A O 1
ATOM 733 N N . ASP A 1 166 ? 26.774 0.436 44.597 1.00 18.98 810 ASP A N 1
ATOM 734 C CA . ASP A 1 166 ? 28.182 0.459 44.211 1.00 19.99 810 ASP A CA 1
ATOM 735 C C . ASP A 1 166 ? 28.418 0.489 42.709 1.00 20.89 810 ASP A C 1
ATOM 736 O O . ASP A 1 166 ? 29.510 0.159 42.256 1.00 20.05 810 ASP A O 1
ATOM 741 N N . THR A 1 167 ? 27.411 0.919 41.953 1.00 18.37 811 THR A N 1
ATOM 742 C CA . THR A 1 167 ? 27.489 0.887 40.481 1.00 17.15 811 THR A CA 1
ATOM 743 C C . THR A 1 167 ? 28.733 1.598 39.922 1.00 18.19 811 THR A C 1
ATOM 744 O O . THR A 1 167 ? 29.339 1.124 38.949 1.00 18.13 811 THR A O 1
ATOM 748 N N . PHE A 1 168 ? 29.121 2.714 40.539 1.00 16.88 812 PHE A N 1
ATOM 749 C CA . PHE A 1 168 ? 30.222 3.537 40.021 1.00 15.46 812 PHE A CA 1
ATOM 750 C C . PHE A 1 168 ? 31.570 3.154 40.620 1.00 15.96 812 PHE A C 1
ATOM 751 O O . PHE A 1 168 ? 32.597 3.745 40.276 1.00 16.86 812 PHE A O 1
ATOM 759 N N . GLY A 1 169 ? 31.583 2.182 41.520 1.00 17.06 813 GLY A N 1
ATOM 760 C CA . GLY A 1 169 ? 32.834 1.764 42.128 1.00 21.09 813 GLY A CA 1
ATOM 761 C C . GLY A 1 169 ? 33.550 2.885 42.873 1.00 21.49 813 GLY A C 1
ATOM 762 O O . GLY A 1 169 ? 34.782 2.961 42.884 1.00 22.25 813 GLY A O 1
ATOM 763 N N . VAL A 1 170 ? 32.778 3.778 43.475 1.00 17.54 814 VAL A N 1
ATOM 764 C CA . VAL A 1 170 ? 33.355 4.856 44.290 1.00 16.69 814 VAL A CA 1
ATOM 765 C C . VAL A 1 170 ? 33.914 4.258 45.584 1.00 15.57 814 VAL A C 1
ATOM 766 O O . VAL A 1 170 ? 33.208 3.543 46.290 1.00 15.72 814 VAL A O 1
ATOM 770 N N . PRO A 1 171 ? 35.192 4.519 45.895 1.00 16.41 815 PRO A N 1
ATOM 771 C CA . PRO A 1 171 ? 35.740 3.941 47.134 1.00 17.36 815 PRO A CA 1
ATOM 772 C C . PRO A 1 171 ? 35.116 4.562 48.384 1.00 17.67 815 PRO A C 1
ATOM 773 O O . PRO A 1 171 ? 34.565 5.659 48.320 1.00 17.24 815 PRO A O 1
ATOM 785 N N . GLU A 1 173 ? 36.244 5.874 50.985 1.00 20.01 817 GLU A N 1
ATOM 786 C CA . GLU A 1 173 ? 36.844 7.132 51.397 1.00 24.61 817 GLU A CA 1
ATOM 787 C C . GLU A 1 173 ? 36.189 8.290 50.658 1.00 21.76 817 GLU A C 1
ATOM 788 O O . GLU A 1 173 ? 35.800 9.283 51.272 1.00 19.49 817 GLU A O 1
ATOM 794 N N . LEU A 1 174 ? 36.063 8.160 49.341 1.00 18.08 818 LEU A N 1
ATOM 795 C CA . LEU A 1 174 ? 35.397 9.191 48.568 1.00 16.00 818 LEU A CA 1
ATOM 796 C C . LEU A 1 174 ? 33.904 9.285 48.914 1.00 14.96 818 LEU A C 1
ATOM 797 O O . LEU A 1 174 ? 33.368 10.384 49.039 1.00 15.81 818 LEU A O 1
ATOM 802 N N . LYS A 1 175 ? 33.222 8.150 49.048 1.00 14.22 819 LYS A N 1
ATOM 803 C CA . LYS A 1 175 ? 31.814 8.167 49.487 1.00 12.93 819 LYS A CA 1
ATOM 804 C C . LYS A 1 175 ? 31.685 9.005 50.757 1.00 13.23 819 LYS A C 1
ATOM 805 O O . LYS A 1 175 ? 30.769 9.818 50.900 1.00 13.74 819 LYS A O 1
ATOM 811 N N . THR A 1 176 ? 32.615 8.785 51.685 1.00 13.02 820 THR A N 1
ATOM 812 C CA . THR A 1 176 ? 32.574 9.454 52.978 1.00 13.62 820 THR A CA 1
ATOM 813 C C . THR A 1 176 ? 32.873 10.955 52.854 1.00 16.04 820 THR A C 1
ATOM 814 O O . THR A 1 176 ? 32.189 11.792 53.461 1.00 16.51 820 THR A O 1
ATOM 818 N N . GLU A 1 177 ? 33.898 11.298 52.073 1.00 14.86 821 GLU A N 1
ATOM 819 C CA . GLU A 1 177 ? 34.202 12.700 51.788 1.00 16.60 821 GLU A CA 1
ATOM 820 C C . GLU A 1 177 ? 33.010 13.427 51.160 1.00 16.11 821 GLU A C 1
ATOM 821 O O . GLU A 1 177 ? 32.690 14.546 51.552 1.00 16.87 821 GLU A O 1
ATOM 827 N N . ILE A 1 178 ? 32.365 12.794 50.175 1.00 14.41 822 ILE A N 1
ATOM 828 C CA . ILE A 1 178 ? 31.195 13.411 49.529 1.00 14.72 822 ILE A CA 1
ATOM 829 C C . ILE A 1 178 ? 30.099 13.671 50.552 1.00 17.94 822 ILE A C 1
ATOM 830 O O . ILE A 1 178 ? 29.530 14.771 50.627 1.00 15.93 822 ILE A O 1
ATOM 835 N N . LEU A 1 179 ? 29.782 12.729 51.400 1.00 15.14 823 LEU A N 1
ATOM 836 C CA . LEU A 1 179 ? 28.736 12.927 52.412 1.00 15.34 823 LEU A CA 1
ATOM 837 C C . LEU A 1 179 ? 29.128 13.984 53.428 1.00 17.37 823 LEU A C 1
ATOM 838 O O . LEU A 1 179 ? 28.304 14.814 53.844 1.00 16.32 823 LEU A O 1
ATOM 843 N N . TYR A 1 180 ? 30.344 13.863 53.826 1.00 14.05 824 TYR A N 1
ATOM 844 C CA . TYR A 1 180 ? 30.755 14.822 54.842 1.00 15.31 824 TYR A CA 1
ATOM 845 C C . TYR A 1 180 ? 30.690 16.245 54.303 1.00 16.03 824 TYR A C 1
ATOM 846 O O . TYR A 1 180 ? 30.184 17.157 54.960 1.00 17.62 824 TYR A O 1
ATOM 855 N N . ASN A 1 181 ? 31.211 16.438 53.092 1.00 15.27 825 ASN A N 1
ATOM 856 C CA . ASN A 1 181 ? 31.241 17.762 52.510 1.00 16.37 825 ASN A CA 1
ATOM 857 C C . ASN A 1 181 ? 29.844 18.269 52.161 1.00 17.17 825 ASN A C 1
ATOM 858 O O . ASN A 1 181 ? 29.568 19.458 52.273 1.00 20.24 825 ASN A O 1
ATOM 863 N N . LEU A 1 182 ? 28.960 17.369 51.732 1.00 16.45 826 LEU A N 1
ATOM 864 C CA . LEU A 1 182 ? 27.585 17.774 51.426 1.00 15.64 826 LEU A CA 1
ATOM 865 C C . LEU A 1 182 ? 26.845 18.155 52.710 1.00 17.39 826 LEU A C 1
ATOM 866 O O . LEU A 1 182 ? 26.133 19.160 52.750 1.00 17.77 826 LEU A O 1
ATOM 871 N N . GLN A 1 183 ? 26.999 17.361 53.770 1.00 15.85 827 GLN A N 1
ATOM 872 C CA . GLN A 1 183 ? 26.408 17.707 55.051 1.00 18.76 827 GLN A CA 1
ATOM 873 C C . GLN A 1 183 ? 26.928 19.061 55.540 1.00 21.01 827 GLN A C 1
ATOM 874 O O . GLN A 1 183 ? 26.175 19.885 56.070 1.00 20.55 827 GLN A O 1
ATOM 880 N N . ASP A 1 184 ? 28.224 19.296 55.358 1.00 20.01 828 ASP A N 1
ATOM 881 C CA . ASP A 1 184 ? 28.773 20.591 55.774 1.00 24.88 828 ASP A CA 1
ATOM 882 C C . ASP A 1 184 ? 28.172 21.757 54.993 1.00 25.72 828 ASP A C 1
ATOM 883 O O . ASP A 1 184 ? 27.813 22.783 55.571 1.00 27.56 828 ASP A O 1
ATOM 888 N N . ALA A 1 185 ? 28.061 21.602 53.677 1.00 25.39 829 ALA A N 1
ATOM 889 C CA . ALA A 1 185 ? 27.454 22.639 52.853 1.00 26.74 829 ALA A CA 1
ATOM 890 C C . ALA A 1 185 ? 26.016 22.873 53.308 1.00 27.38 829 ALA A C 1
ATOM 891 O O . ALA A 1 185 ? 25.542 24.007 53.440 1.00 32.59 829 ALA A O 1
ATOM 893 N N . CYS A 1 186 ? 25.331 21.779 53.584 1.00 27.46 830 CYS A N 1
ATOM 894 C CA . CYS A 1 186 ? 23.960 21.817 54.008 1.00 31.03 830 CYS A CA 1
ATOM 895 C C . CYS A 1 186 ? 23.804 22.599 55.314 1.00 35.46 830 CYS A C 1
ATOM 896 O O . CYS A 1 186 ? 22.817 23.294 55.523 1.00 33.43 830 CYS A O 1
ATOM 899 N N . SER A 1 187 ? 24.780 22.449 56.194 1.00 29.91 831 SER A N 1
ATOM 900 C CA . SER A 1 187 ? 24.731 23.102 57.502 1.00 30.81 831 SER A CA 1
ATOM 901 C C . SER A 1 187 ? 25.061 24.588 57.451 1.00 31.35 831 SER A C 1
ATOM 902 O O . SER A 1 187 ? 24.640 25.346 58.328 1.00 36.81 831 SER A O 1
ATOM 905 N N . THR A 1 188 ? 25.801 25.011 56.431 1.00 32.55 832 THR A N 1
ATOM 906 C CA . THR A 1 188 ? 26.354 26.365 56.410 1.00 40.39 832 THR A CA 1
ATOM 907 C C . THR A 1 188 ? 25.751 27.273 55.352 1.00 40.72 832 THR A C 1
ATOM 908 O O . THR A 1 188 ? 25.729 28.488 55.524 1.00 43.80 832 THR A O 1
ATOM 920 N N . ASP A 1 190 ? 22.613 28.328 52.410 1.00 42.16 834 ASP A N 1
ATOM 921 C CA . ASP A 1 190 ? 21.203 28.208 52.089 1.00 41.68 834 ASP A CA 1
ATOM 922 C C . ASP A 1 190 ? 21.092 27.590 50.710 1.00 35.33 834 ASP A C 1
ATOM 923 O O . ASP A 1 190 ? 21.995 27.742 49.883 1.00 36.60 834 ASP A O 1
ATOM 928 N N . PRO A 1 191 ? 19.986 26.880 50.455 1.00 38.15 835 PRO A N 1
ATOM 929 C CA . PRO A 1 191 ? 19.709 26.358 49.119 1.00 36.10 835 PRO A CA 1
ATOM 930 C C . PRO A 1 191 ? 19.718 27.500 48.110 1.00 36.52 835 PRO A C 1
ATOM 931 O O . PRO A 1 191 ? 19.225 28.584 48.429 1.00 40.10 835 PRO A O 1
ATOM 935 N N . PRO A 1 192 ? 20.303 27.313 46.945 1.00 38.06 836 PRO A N 1
ATOM 936 C CA . PRO A 1 192 ? 20.263 28.337 45.920 1.00 37.89 836 PRO A CA 1
ATOM 937 C C . PRO A 1 192 ? 18.858 28.706 45.579 1.00 39.56 836 PRO A C 1
ATOM 938 O O . PRO A 1 192 ? 17.908 27.999 45.707 1.00 35.49 836 PRO A O 1
ATOM 942 N N . GLU A 1 193 ? 18.745 29.955 45.138 1.00 47.08 837 GLU A N 1
ATOM 943 C CA . GLU A 1 193 ? 17.455 30.576 44.865 1.00 52.81 837 GLU A CA 1
ATOM 944 C C . GLU A 1 193 ? 16.605 29.764 43.898 1.00 49.28 837 GLU A C 1
ATOM 945 O O . GLU A 1 193 ? 15.398 29.620 44.096 1.00 51.17 837 GLU A O 1
ATOM 951 N N . ASP A 1 194 ? 17.231 29.240 42.850 1.00 46.52 838 ASP A N 1
ATOM 952 C CA . ASP A 1 194 ? 16.507 28.531 41.861 1.00 51.02 838 ASP A CA 1
ATOM 953 C C . ASP A 1 194 ? 16.451 27.010 42.087 1.00 48.58 838 ASP A C 1
ATOM 954 O O . ASP A 1 194 ? 15.923 26.315 41.272 1.00 47.05 838 ASP A O 1
ATOM 959 N N . TRP A 1 195 ? 17.025 26.528 43.173 1.00 42.20 839 TRP A N 1
ATOM 960 C CA . TRP A 1 195 ? 17.047 25.099 43.408 1.00 36.48 839 TRP A CA 1
ATOM 961 C C . TRP A 1 195 ? 15.652 24.554 43.620 1.00 37.59 839 TRP A C 1
ATOM 962 O O . TRP A 1 195 ? 14.970 25.027 44.450 1.00 37.62 839 TRP A O 1
ATOM 973 N N . GLU A 1 196 ? 15.274 23.532 42.866 1.00 38.87 840 GLU A N 1
ATOM 974 C CA . GLU A 1 196 ? 13.922 22.978 42.904 1.00 45.08 840 GLU A CA 1
ATOM 975 C C . GLU A 1 196 ? 13.892 21.508 43.303 1.00 43.29 840 GLU A C 1
ATOM 976 O O . GLU A 1 196 ? 12.821 20.910 43.421 1.00 49.54 840 GLU A O 1
ATOM 982 N N . GLY A 1 197 ? 15.063 20.923 43.510 1.00 38.25 841 GLY A N 1
ATOM 983 C CA . GL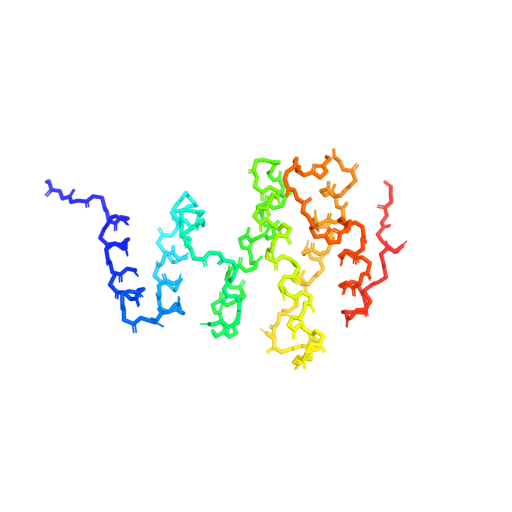Y A 1 197 ? 15.129 19.523 43.886 1.00 35.19 841 GLY A CA 1
ATOM 984 C C . GLY A 1 197 ? 14.770 19.279 45.342 1.00 31.45 841 GLY A C 1
ATOM 985 O O . GLY A 1 197 ? 14.244 20.162 46.027 1.00 34.84 841 GLY A O 1
ATOM 986 N N . PRO A 1 198 ? 15.040 18.063 45.825 1.00 29.47 842 PRO A N 1
ATOM 987 C CA . PRO A 1 198 ? 14.837 17.730 47.245 1.00 25.93 842 PRO A CA 1
ATOM 988 C C . PRO A 1 198 ? 15.574 18.722 48.137 1.00 27.08 842 PRO A C 1
ATOM 989 O O . PRO A 1 198 ? 16.564 19.295 47.684 1.00 25.67 842 PRO A O 1
ATOM 993 N N . ALA A 1 199 ? 15.130 18.924 49.379 1.00 24.03 843 ALA A N 1
ATOM 994 C CA . ALA A 1 199 ? 15.910 19.757 50.283 1.00 21.74 843 ALA A CA 1
ATOM 995 C C . ALA A 1 199 ? 17.298 19.122 50.348 1.00 19.88 843 ALA A C 1
ATOM 996 O O . ALA A 1 199 ? 17.423 17.910 50.239 1.00 19.88 843 ALA A O 1
ATOM 998 N N . PRO A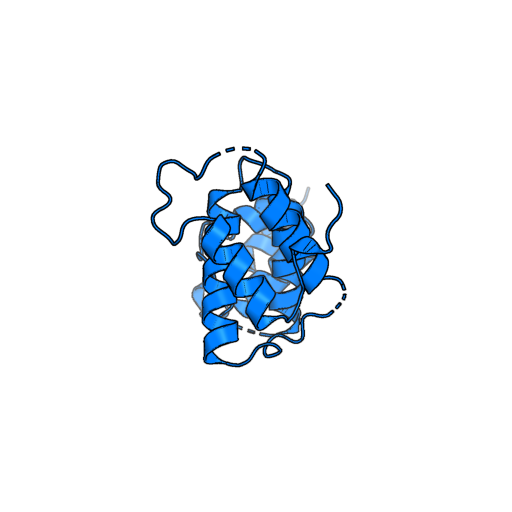 1 200 ? 18.347 19.937 50.467 1.00 20.59 844 PRO A N 1
ATOM 999 C CA . PRO A 1 200 ? 19.685 19.348 50.609 1.00 17.64 844 PRO A CA 1
ATOM 1000 C C . PRO A 1 200 ? 19.777 18.308 51.715 1.00 16.93 844 PRO A C 1
ATOM 1001 O O . PRO A 1 200 ? 20.494 17.333 51.536 1.00 20.37 844 PRO A O 1
ATOM 1005 N N . GLU A 1 201 ? 19.064 18.492 52.831 1.00 17.83 845 GLU A N 1
ATOM 1006 C CA . GLU A 1 201 ? 19.114 17.476 53.875 1.00 17.25 845 GLU A CA 1
ATOM 1007 C C . GLU A 1 201 ? 18.541 16.148 53.410 1.00 16.33 845 GLU A C 1
ATOM 1008 O O . GLU A 1 201 ? 18.980 15.091 53.838 1.00 15.90 845 GLU A O 1
ATOM 1014 N N . GLN A 1 202 ? 17.537 16.188 52.543 1.00 16.74 846 GLN A N 1
ATOM 1015 C CA . GLN A 1 202 ? 16.987 14.934 52.023 1.00 16.13 846 GLN A CA 1
ATOM 1016 C C . GLN A 1 202 ? 18.006 14.189 51.166 1.00 18.57 846 GLN A C 1
ATOM 1017 O O . GLN A 1 202 ? 18.093 12.960 51.204 1.00 15.95 846 GLN A O 1
ATOM 1023 N N . LEU A 1 203 ? 18.780 14.930 50.385 1.00 14.76 847 LEU A N 1
ATOM 1024 C CA . LEU A 1 203 ? 19.795 14.296 49.546 1.00 16.11 847 LEU A CA 1
ATOM 1025 C C . LEU A 1 203 ? 20.832 13.602 50.407 1.00 15.26 847 LEU A C 1
ATOM 1026 O O . LEU A 1 203 ? 21.199 12.459 50.168 1.00 17.54 847 LEU A O 1
ATOM 1031 N N . VAL A 1 204 ? 21.315 14.297 51.415 1.00 15.03 848 VAL A N 1
ATOM 1032 C CA . VAL A 1 204 ? 22.398 13.708 52.183 1.00 20.58 848 VAL A CA 1
ATOM 1033 C C . VAL A 1 204 ? 21.906 12.546 53.064 1.00 17.47 848 VAL A C 1
ATOM 1034 O O . VAL A 1 204 ? 22.597 11.535 53.189 1.00 16.15 848 VAL A O 1
ATOM 1038 N N . VAL A 1 205 ? 20.681 12.648 53.593 1.00 14.02 849 VAL A N 1
ATOM 1039 C CA . VAL A 1 205 ? 20.114 11.552 54.385 1.00 14.59 849 VAL A CA 1
ATOM 1040 C C . VAL A 1 205 ? 19.901 10.318 53.518 1.00 16.25 849 VAL A C 1
ATOM 1041 O O . VAL A 1 205 ? 20.190 9.185 53.924 1.00 16.08 849 VAL A O 1
ATOM 1045 N N . GLN A 1 206 ? 19.422 10.523 52.292 1.00 14.31 850 GLN A N 1
ATOM 1046 C CA . GLN A 1 206 ? 19.170 9.379 51.435 1.00 14.84 850 GLN A CA 1
ATOM 1047 C C . GLN A 1 206 ? 20.454 8.750 50.919 1.00 17.59 850 GLN A C 1
ATOM 1048 O O . GLN A 1 206 ? 20.586 7.525 50.871 1.00 19.00 850 GLN A O 1
ATOM 1054 N N . LEU A 1 207 ? 21.401 9.593 50.528 1.00 15.39 851 LEU A N 1
ATOM 1055 C CA . LEU A 1 207 ? 22.675 9.067 50.046 1.00 20.71 851 LEU A CA 1
ATOM 1056 C C . LEU A 1 207 ? 23.397 8.307 51.166 1.00 18.03 851 LEU A C 1
ATOM 1057 O O . LEU A 1 207 ? 23.962 7.240 50.929 1.00 18.64 851 LEU A O 1
ATOM 1062 N N . ALA A 1 208 ? 23.352 8.829 52.387 1.00 15.94 852 ALA A N 1
ATOM 1063 C CA . ALA A 1 208 ? 24.009 8.162 53.509 1.00 17.09 852 ALA A CA 1
ATOM 1064 C C . ALA A 1 208 ? 23.370 6.805 53.744 1.00 17.90 852 ALA A C 1
ATOM 1065 O O . ALA A 1 208 ? 24.036 5.824 54.068 1.00 16.85 852 ALA A O 1
ATOM 1067 N N . SER A 1 209 ? 22.057 6.750 53.581 1.00 15.36 853 SER A N 1
ATOM 1068 C CA . SER A 1 209 ? 21.366 5.486 53.778 1.00 16.82 853 SER A CA 1
ATOM 1069 C C . SER A 1 209 ? 21.759 4.451 52.719 1.00 17.36 853 SER A C 1
ATOM 1070 O O . SER A 1 209 ? 22.036 3.295 53.059 1.00 19.15 853 SER A O 1
ATOM 1073 N N . VAL A 1 210 ? 21.785 4.852 51.448 1.00 14.97 854 VAL A N 1
ATOM 1074 C CA . VAL A 1 210 ? 22.153 3.931 50.359 1.00 16.59 854 VAL A CA 1
ATOM 1075 C C . VAL A 1 210 ? 23.581 3.424 50.534 1.00 16.60 854 VAL A C 1
ATOM 1076 O O . VAL A 1 210 ? 23.885 2.257 50.265 1.00 17.44 854 VAL A O 1
ATOM 1080 N N . TRP A 1 211 ? 24.454 4.310 50.993 1.00 16.44 855 TRP A N 1
ATOM 1081 C CA . TRP A 1 211 ? 25.859 3.961 51.186 1.00 14.48 855 TRP A CA 1
ATOM 1082 C C . TRP A 1 211 ? 26.185 3.415 52.578 1.00 20.45 855 TRP A C 1
ATOM 1083 O O . TRP A 1 211 ? 27.345 3.139 52.892 1.00 22.85 855 TRP A O 1
ATOM 1094 N N . GLU A 1 212 ? 25.152 3.262 53.398 1.00 17.29 856 GLU A N 1
ATOM 1095 C CA . GLU A 1 212 ? 25.288 2.718 54.764 1.00 23.48 856 GLU A CA 1
ATOM 1096 C C . GLU A 1 212 ? 26.325 3.441 55.614 1.00 25.40 856 GLU A C 1
ATOM 1097 O O . GLU A 1 212 ? 27.125 2.820 56.3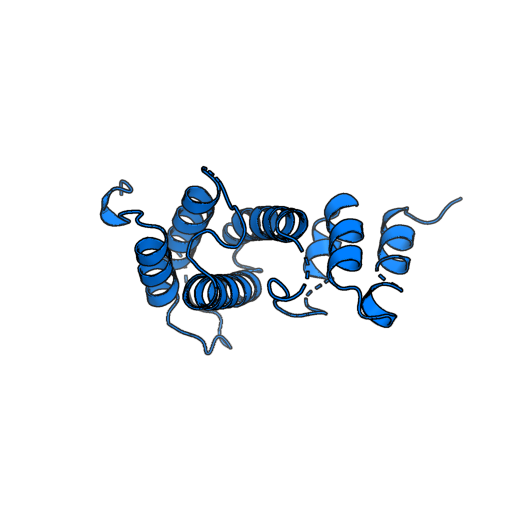23 1.00 24.19 856 GLU A O 1
ATOM 1103 N N . ILE A 1 213 ? 26.293 4.767 55.550 1.00 20.19 857 ILE A N 1
ATOM 1104 C CA . ILE A 1 213 ? 27.123 5.603 56.395 1.00 19.87 857 ILE A CA 1
ATOM 1105 C C . ILE A 1 213 ? 26.220 6.296 57.408 1.00 19.76 857 ILE A C 1
ATOM 1106 O O . ILE A 1 213 ? 25.204 6.875 57.033 1.00 21.02 857 ILE A O 1
ATOM 1111 N N . ASP A 1 214 ? 26.552 6.199 58.693 1.00 17.66 858 ASP A N 1
ATOM 1112 C CA . ASP A 1 214 ? 25.684 6.792 59.726 1.00 22.63 858 ASP A CA 1
ATOM 1113 C C . ASP A 1 214 ? 26.092 8.227 59.968 1.00 21.57 858 ASP A C 1
ATOM 1114 O O . ASP A 1 214 ? 27.155 8.475 60.516 1.00 21.27 858 ASP A O 1
ATOM 1119 N N . LEU A 1 215 ? 25.256 9.173 59.544 1.00 23.03 859 LEU A N 1
ATOM 1120 C CA . LEU A 1 215 ? 25.604 10.589 59.621 1.00 24.11 859 LEU A CA 1
ATOM 1121 C C . LEU A 1 215 ? 25.762 11.059 61.058 1.00 25.60 859 LEU A C 1
ATOM 1122 O O . LEU A 1 215 ? 26.495 12.007 61.330 1.00 28.15 859 LEU A O 1
ATOM 1127 N N . GLN A 1 216 ? 25.079 10.395 61.975 1.00 22.20 860 GLN A N 1
ATOM 1128 C CA . GLN A 1 216 ? 25.163 10.784 63.377 1.00 30.41 860 GLN A CA 1
ATOM 1129 C C . GLN A 1 216 ? 26.489 10.350 64.020 1.00 30.01 860 GLN A C 1
ATOM 1130 O O . GLN A 1 216 ? 26.774 10.733 65.145 1.00 30.14 860 GLN A O 1
ATOM 1136 N N . GLN A 1 217 ? 27.314 9.557 63.417 1.00 27.46 861 GLN A N 1
ATOM 1137 C CA . GLN A 1 217 ? 28.686 9.240 63.823 1.00 27.99 861 GLN A CA 1
ATOM 1138 C C . GLN A 1 217 ? 29.676 10.322 63.404 1.00 28.45 861 GLN A C 1
ATOM 1139 O O . GLN A 1 217 ? 30.817 10.318 63.866 1.00 31.75 861 GLN A O 1
ATOM 1145 N N . PHE A 1 218 ? 29.357 11.202 62.534 1.00 21.13 862 PHE A N 1
ATOM 1146 C CA . PHE A 1 218 ? 30.187 12.394 62.381 1.00 22.40 862 PHE A CA 1
ATOM 1147 C C . PHE A 1 218 ? 30.099 13.222 63.672 1.00 28.98 862 PHE A C 1
ATOM 1148 O O . PHE A 1 218 ? 29.016 13.417 64.219 1.00 29.37 862 PHE A O 1
ATOM 1156 N N . ASP A 1 219 ? 31.245 13.699 64.142 1.00 26.95 863 ASP A N 1
ATOM 1157 C CA . ASP A 1 219 ? 31.298 14.501 65.360 1.00 33.82 863 ASP A CA 1
ATOM 1158 C C . ASP A 1 219 ? 30.888 15.945 65.087 1.00 42.80 863 ASP A C 1
ATOM 1159 O O . ASP A 1 219 ? 31.116 16.470 63.997 1.00 41.64 863 ASP A O 1
ATOM 1164 N N . LYS A 1 220 ? 30.283 16.582 66.085 1.00 56.80 864 LYS A N 1
ATOM 1165 C CA . LYS A 1 220 ? 29.842 17.965 65.954 1.00 67.92 864 LYS A CA 1
ATOM 1166 C C . LYS A 1 220 ? 30.696 18.899 66.805 1.00 72.94 864 LYS A C 1
ATOM 1167 O O . LYS A 1 220 ? 31.311 19.839 66.197 1.00 73.54 864 LYS A O 1
#

Nearest PDB structures (foldseek):
  8f8n-assembly1_A  TM=1.007E+00  e=9.331E-19  Arabidopsis thaliana
  3wcc-assembly1_C  TM=3.370E-01  e=4.426E+00  Trypanosoma cruzi strain CL Brener
  3wcb-assembly1_A  TM=3.357E-01  e=6.616E+00  Trypanosoma cruzi strain CL Brener

Secondary structure (DSSP, 8-state):
----HHHHHHHH--TTTTT-HHHHHHHHHHS--HHHHHH---S---TT--HHHHHHHHHHHHHHTT-GGGHHHHHHHHHHHHHHHHHH-TTTT----HHHHHHHHHHHHHH----TT--SS-HHHHHHHHHHHTT--GGGS--

Organism: Arabidopsis thaliana (NCBI:txid3702)

Radius of gyration: 15.8 Å; Cα contacts (8 Å, |Δi|>4): 123; chains: 1; bounding box: 40×32×48 Å

B-factor: mean 28.2, std 12.65, range [12.43, 81.64]

GO terms:
  GO:0005515 protein binding (F, IPI)
  GO:0008017 microtubule binding (F, IDA)
  GO:0010005 cortical microtubule, transverse to long axis (C, IDA)
  GO:0009826 unidimensional cell growth (P, IMP)
  GO:0010031 circumnutation (P, IMP)